Protein AF-A0AAD5QH29-F1 (afdb_monomer)

Nearest PDB structures (foldseek):
  8qbn-assembly1_Y  TM=9.819E-01  e=1.148E-14  Homo sapiens
  8rdt-assembly3_C  TM=8.119E-01  e=5.706E-05  Magnetospirillum gryphiswaldense
  8oua-assembly1_C  TM=7.903E-01  e=3.901E-05  Magnetospirillum gryphiswaldense
  8c6j-assembly1_j  TM=5.815E-01  e=3.427E-04  Homo sapiens
  9fmd-assembly1_56  TM=5.843E-01  e=2.058E-03  Homo sapiens

Solvent-accessible surface area (backbone atoms only — not comparable to full-atom values): 10962 Å² total; per-residue (Å²): 134,84,83,87,85,78,67,78,90,70,53,62,39,34,31,22,34,59,88,74,62,48,56,30,38,41,62,86,36,52,74,45,73,87,38,74,50,94,85,41,57,13,32,33,23,60,60,72,42,52,64,42,76,51,73,78,39,82,46,84,48,98,89,45,55,32,32,30,22,47,27,21,34,65,84,75,65,47,75,35,38,33,30,32,68,42,46,78,46,80,93,48,43,86,46,42,66,21,34,38,39,26,55,84,39,38,43,79,45,78,36,76,72,62,94,80,69,75,74,88,66,93,65,72,77,77,76,76,79,83,75,79,78,80,85,72,87,87,80,94,72,88,79,81,82,77,90,83,78,88,85,84,82,85,85,82,85,87,81,86,87,83,87,89,84,89,85,90,133

Secondary structure (DSSP, 8-state):
-PPPP------SEEEEETTT--EEEEGGGEEEEEEEETTEEEEEES---SEEEEEEEEEEETTEEEEEEEEEETTT--EEEEEEEEESSGGGGGGTT-EEEETTSEEEEEPPPPTT-------PPPPPP------S---------------------------------

pLDDT: mean 78.3, std 21.78, range [34.09, 97.5]

Foldseek 3Di:
DDDDDADDPFDFKFKAFPPPRGTWDGPVQWPDQQDADPVGTKTKGNGTDQKDWADWDWDQDPVGIFIKTFIAHNPPRHTFFIATCDDPDPVCCVRHRITIGHPVGIDMDTTDDDPVPPDPDPDDDPPPPPDPPPPDDDDDDDDDDDDDDDDDDDDDDDDDDDDDDDDDD

Structure (mmCIF, N/CA/C/O backbone):
data_AF-A0AAD5QH29-F1
#
_entry.id   AF-A0AAD5QH29-F1
#
loop_
_atom_site.group_PDB
_atom_site.id
_atom_site.type_symbol
_atom_site.label_atom_id
_atom_site.label_alt_id
_atom_site.label_comp_id
_atom_site.label_asym_id
_atom_site.label_entity_id
_atom_site.label_seq_id
_atom_site.pdbx_PDB_ins_code
_atom_site.Cartn_x
_atom_site.Cartn_y
_atom_site.Cartn_z
_atom_site.occupancy
_atom_site.B_iso_or_equiv
_atom_site.auth_seq_id
_atom_site.auth_comp_id
_atom_site.auth_asym_id
_atom_site.auth_atom_id
_atom_site.pdbx_PDB_model_num
ATOM 1 N N . MET A 1 1 ? -20.586 17.118 3.668 1.00 54.75 1 MET A N 1
ATOM 2 C CA . MET A 1 1 ? -19.410 16.304 4.048 1.00 54.75 1 MET A CA 1
ATOM 3 C C . MET A 1 1 ? -19.679 14.876 3.590 1.00 54.75 1 MET A C 1
ATOM 5 O O . MET A 1 1 ? -20.647 14.289 4.056 1.00 54.75 1 MET A O 1
ATOM 9 N N . GLY A 1 2 ? -18.944 14.380 2.590 1.00 77.31 2 GLY A N 1
ATOM 10 C CA . GLY A 1 2 ? -19.153 13.041 2.021 1.00 77.31 2 GLY A CA 1
ATOM 11 C C . GLY A 1 2 ? -18.729 11.933 2.988 1.00 77.31 2 GLY A C 1
ATOM 12 O O . GLY A 1 2 ? -17.852 12.145 3.821 1.00 77.31 2 GLY A O 1
ATOM 13 N N . ARG A 1 3 ? -19.362 10.760 2.902 1.00 79.38 3 ARG A N 1
ATOM 14 C CA . ARG A 1 3 ? -18.960 9.581 3.685 1.00 79.38 3 ARG A CA 1
ATOM 15 C C . ARG A 1 3 ? -17.712 8.963 3.048 1.00 79.38 3 ARG A C 1
ATOM 17 O O . ARG A 1 3 ? -17.704 8.739 1.840 1.00 79.38 3 ARG A O 1
ATOM 24 N N . VAL A 1 4 ? -16.679 8.688 3.845 1.00 81.25 4 VAL A N 1
ATOM 25 C CA . VAL A 1 4 ? -15.504 7.929 3.390 1.00 81.25 4 VAL A CA 1
ATOM 26 C C . VAL A 1 4 ? -15.907 6.460 3.290 1.00 81.25 4 VAL A C 1
ATOM 28 O O . VAL A 1 4 ? -16.364 5.877 4.271 1.00 81.25 4 VAL A O 1
ATOM 31 N N . PHE A 1 5 ? -15.784 5.879 2.098 1.00 84.75 5 PHE A N 1
ATOM 32 C CA . PHE A 1 5 ? -16.028 4.456 1.878 1.00 84.75 5 PHE A CA 1
ATOM 33 C C . PHE A 1 5 ? -14.754 3.670 2.200 1.00 84.75 5 PHE A C 1
ATOM 35 O O . PHE A 1 5 ? -13.691 3.992 1.662 1.00 84.75 5 PHE A O 1
ATOM 42 N N . ILE A 1 6 ? -14.873 2.686 3.095 1.00 88.75 6 ILE A N 1
ATOM 43 C CA . ILE A 1 6 ? -13.784 1.801 3.518 1.00 88.75 6 ILE A CA 1
ATOM 44 C C . ILE A 1 6 ? -14.041 0.422 2.922 1.00 88.75 6 ILE A C 1
ATOM 46 O O . ILE A 1 6 ? -15.078 -0.187 3.186 1.00 88.75 6 ILE A O 1
ATOM 50 N N . GLU A 1 7 ? -13.099 -0.060 2.121 1.00 86.81 7 GLU A N 1
ATOM 51 C CA . GLU A 1 7 ? -13.124 -1.408 1.557 1.00 86.81 7 GLU A CA 1
ATOM 52 C C . GLU A 1 7 ? -12.524 -2.393 2.560 1.00 86.81 7 GLU A C 1
ATOM 54 O O . GLU A 1 7 ? -11.488 -2.113 3.157 1.00 86.81 7 GLU A O 1
ATOM 59 N N . ASN A 1 8 ? -13.167 -3.543 2.756 1.00 87.25 8 ASN A N 1
ATOM 60 C CA . ASN A 1 8 ? -12.639 -4.640 3.561 1.00 87.25 8 ASN A CA 1
ATOM 61 C C . ASN A 1 8 ? -12.839 -5.946 2.791 1.00 87.25 8 ASN A C 1
ATOM 63 O O . ASN A 1 8 ? -13.973 -6.312 2.481 1.00 87.25 8 ASN A O 1
ATOM 67 N N . HIS A 1 9 ? -11.739 -6.629 2.486 1.00 84.00 9 HIS A N 1
ATOM 68 C CA . HIS A 1 9 ? -11.751 -7.881 1.730 1.00 84.00 9 HIS A CA 1
ATOM 69 C C . HIS A 1 9 ? -11.866 -9.129 2.618 1.00 84.00 9 HIS A C 1
ATOM 71 O O . HIS A 1 9 ? -11.859 -10.239 2.094 1.00 84.00 9 HIS A O 1
ATOM 77 N N . GLY A 1 10 ? -12.011 -8.963 3.938 1.00 82.00 10 GLY A N 1
ATOM 78 C CA . GLY A 1 10 ? -12.086 -10.076 4.887 1.00 82.00 10 GLY A CA 1
ATOM 79 C C . GLY A 1 10 ? -10.759 -10.828 5.007 1.00 82.00 10 GLY A C 1
ATOM 80 O O . GLY A 1 10 ? -9.739 -10.349 4.525 1.00 82.00 10 GLY A O 1
ATOM 81 N N . GLY A 1 11 ? -10.770 -11.993 5.653 1.00 83.81 11 GLY A N 1
ATOM 82 C CA . GLY A 1 11 ? -9.598 -12.859 5.835 1.00 83.81 11 GLY A CA 1
ATOM 83 C C . GLY A 1 11 ? -9.260 -13.114 7.304 1.00 83.81 11 GLY A C 1
ATOM 84 O O . GLY A 1 11 ? -9.699 -12.388 8.193 1.00 83.81 11 GLY A O 1
ATOM 85 N N . LEU A 1 12 ? -8.467 -14.155 7.568 1.00 83.62 12 LEU A N 1
ATOM 86 C CA . LEU A 1 12 ? -8.134 -14.583 8.935 1.00 83.62 12 LEU A CA 1
ATOM 87 C C . LEU A 1 12 ? -7.122 -13.685 9.657 1.00 83.62 12 LEU A C 1
ATOM 89 O O . LEU A 1 12 ? -7.091 -13.668 10.884 1.00 83.62 12 LEU A O 1
ATOM 93 N N . ARG A 1 13 ? -6.267 -12.967 8.921 1.00 90.69 13 ARG A N 1
ATOM 94 C CA . ARG A 1 13 ? -5.258 -12.064 9.498 1.00 90.69 13 ARG A CA 1
ATOM 95 C C . ARG A 1 13 ? -5.211 -10.756 8.739 1.00 90.69 13 ARG A C 1
ATOM 97 O O . ARG A 1 13 ? -4.787 -10.717 7.579 1.00 90.69 13 ARG A O 1
ATOM 104 N N . LEU A 1 14 ? -5.623 -9.704 9.428 1.00 93.56 14 LEU A N 1
ATOM 105 C CA . LEU A 1 14 ? -5.777 -8.366 8.895 1.00 93.56 14 LEU A CA 1
ATOM 106 C C . LEU A 1 14 ? -4.601 -7.503 9.343 1.00 93.56 14 LEU A C 1
ATOM 108 O O . LEU A 1 14 ? -4.111 -7.608 10.464 1.00 93.56 14 LEU A O 1
ATOM 112 N N . VAL A 1 15 ? -4.166 -6.623 8.456 1.00 95.12 15 VAL A N 1
ATOM 113 C CA . VAL A 1 15 ? -3.195 -5.574 8.740 1.00 95.12 15 VAL A CA 1
ATOM 114 C C . VAL A 1 15 ? -3.956 -4.261 8.777 1.00 95.12 15 VAL A C 1
ATOM 116 O O . VAL A 1 15 ? -4.588 -3.862 7.791 1.00 95.12 15 VAL A O 1
ATOM 119 N N . VAL A 1 16 ? -3.896 -3.585 9.917 1.00 95.75 16 VAL A N 1
ATOM 120 C CA . VAL A 1 16 ? -4.629 -2.347 10.179 1.00 95.75 16 VAL A CA 1
ATOM 121 C C . VAL A 1 16 ? -3.675 -1.189 10.439 1.00 95.75 16 VAL A C 1
ATOM 123 O O . VAL A 1 16 ? -2.530 -1.365 10.851 1.00 95.75 16 VAL A O 1
ATOM 126 N N . CYS A 1 17 ? -4.146 0.031 10.194 1.00 96.44 17 CYS A N 1
ATOM 127 C CA . CYS A 1 17 ? -3.413 1.237 10.555 1.00 96.44 17 CYS A CA 1
ATOM 128 C C . CYS A 1 17 ? -3.332 1.374 12.080 1.00 96.44 17 CYS A C 1
ATOM 130 O O . CYS A 1 17 ? -4.361 1.370 12.754 1.00 96.44 17 CYS A O 1
ATOM 132 N N . ARG A 1 18 ? -2.136 1.614 12.618 1.00 96.00 18 ARG A N 1
ATOM 133 C CA . ARG A 1 18 ? -1.913 1.753 14.065 1.00 96.00 18 ARG A CA 1
ATOM 134 C C . ARG A 1 18 ? -2.697 2.898 14.722 1.00 96.00 18 ARG A C 1
ATOM 136 O O . ARG A 1 18 ? -3.076 2.813 15.884 1.00 96.00 18 ARG A O 1
ATOM 143 N N . PHE A 1 19 ? -2.951 3.983 13.989 1.00 95.12 19 PHE A N 1
ATOM 144 C CA . PHE A 1 19 ? -3.541 5.203 14.556 1.00 95.12 19 PHE A CA 1
ATOM 145 C C . PHE A 1 19 ? -5.071 5.198 14.576 1.00 95.12 19 PHE A C 1
ATOM 147 O O . PHE A 1 19 ? -5.679 5.661 15.536 1.00 95.12 19 PHE A O 1
ATOM 154 N N . CYS A 1 20 ? -5.705 4.690 13.517 1.00 94.75 20 CYS A N 1
ATOM 155 C CA . CYS A 1 20 ? -7.166 4.709 13.365 1.00 94.75 20 CYS A CA 1
ATOM 156 C C . CYS A 1 20 ? -7.795 3.317 13.237 1.00 94.75 20 CYS A C 1
ATOM 158 O O . CYS A 1 20 ? -9.006 3.223 13.061 1.00 94.75 20 CYS A O 1
ATOM 160 N N . ARG A 1 21 ? -6.989 2.248 13.281 1.00 93.94 21 ARG A N 1
ATOM 161 C CA . ARG A 1 21 ? -7.403 0.849 13.069 1.00 93.94 21 ARG A CA 1
ATOM 162 C C . ARG A 1 21 ? -8.154 0.598 11.760 1.00 93.94 21 ARG A C 1
ATOM 164 O O . ARG A 1 21 ? -8.880 -0.381 11.631 1.00 93.94 21 ARG A O 1
ATOM 171 N N . THR A 1 22 ? -7.973 1.469 10.767 1.00 94.56 22 THR A N 1
ATOM 172 C CA . THR A 1 22 ? -8.557 1.258 9.438 1.00 94.56 22 THR A CA 1
ATOM 173 C C . THR A 1 22 ? -7.868 0.079 8.767 1.00 94.56 22 THR A C 1
ATOM 175 O O . THR A 1 22 ? -6.640 -0.011 8.789 1.00 94.56 22 THR A O 1
ATOM 178 N N . TYR A 1 23 ? -8.658 -0.805 8.164 1.00 94.69 23 TYR A N 1
ATOM 179 C CA . TYR A 1 23 ? -8.166 -1.930 7.378 1.00 94.69 23 TYR A CA 1
ATOM 180 C C . TYR A 1 23 ? -7.266 -1.452 6.232 1.00 94.69 23 TYR A C 1
ATOM 182 O O . TYR A 1 23 ? -7.660 -0.561 5.481 1.00 94.69 23 TYR A O 1
ATOM 190 N N . LEU A 1 24 ? -6.077 -2.038 6.092 1.00 95.25 24 LEU A N 1
ATOM 191 C CA . LEU A 1 24 ? -5.144 -1.715 5.011 1.00 95.25 24 LEU A CA 1
ATOM 192 C C . LEU A 1 24 ? -4.938 -2.894 4.069 1.00 95.25 24 LEU A C 1
ATOM 194 O O . LEU A 1 24 ? -4.964 -2.713 2.859 1.00 95.25 24 LEU A O 1
ATOM 198 N N . THR A 1 25 ? -4.684 -4.091 4.589 1.00 95.44 25 THR A N 1
ATOM 199 C CA . THR A 1 25 ? -4.447 -5.276 3.755 1.00 95.44 25 THR A CA 1
ATOM 200 C C . THR A 1 25 ? -4.582 -6.562 4.565 1.00 95.44 25 THR A C 1
ATOM 202 O O . THR A 1 25 ? -4.814 -6.523 5.771 1.00 95.44 25 THR A O 1
ATOM 205 N N . ASN A 1 26 ? -4.421 -7.704 3.906 1.00 93.69 26 ASN A N 1
ATOM 206 C CA . ASN A 1 26 ? -4.390 -9.023 4.519 1.00 93.69 26 ASN A CA 1
ATOM 207 C C . ASN A 1 26 ? -2.975 -9.576 4.568 1.00 93.69 26 ASN A C 1
ATOM 209 O O . ASN A 1 26 ? -2.121 -9.266 3.736 1.00 93.69 26 ASN A O 1
ATOM 213 N N . ARG A 1 27 ? -2.751 -10.515 5.486 1.00 91.88 27 ARG A N 1
ATOM 214 C CA . ARG A 1 27 ? -1.506 -11.284 5.513 1.00 91.88 27 ARG A CA 1
ATOM 215 C C . ARG A 1 27 ? -1.348 -12.213 4.303 1.00 91.88 27 ARG A C 1
ATOM 217 O O . ARG A 1 27 ? -0.221 -12.564 3.978 1.00 91.88 27 ARG A O 1
ATOM 224 N N . SER A 1 28 ? -2.435 -12.576 3.620 1.00 91.25 28 SER A N 1
ATOM 225 C CA . SER A 1 28 ? -2.407 -13.347 2.364 1.00 91.25 28 SER A CA 1
ATOM 226 C C . SER A 1 28 ? -1.759 -12.589 1.201 1.00 91.25 28 SER A C 1
ATOM 228 O O . SER A 1 28 ? -1.164 -13.204 0.322 1.00 91.25 28 SER A O 1
ATOM 230 N N . GLU A 1 29 ? -1.810 -11.255 1.221 1.00 93.88 29 GLU A N 1
ATOM 231 C CA . GLU A 1 29 ? -1.172 -10.387 0.225 1.00 93.88 29 GLU A CA 1
ATOM 232 C C . GLU A 1 29 ? 0.325 -10.164 0.517 1.00 93.88 29 GLU A C 1
ATOM 234 O O . GLU A 1 29 ? 1.008 -9.469 -0.240 1.00 93.88 29 GLU A O 1
ATOM 239 N N . LEU A 1 30 ? 0.859 -10.710 1.616 1.00 95.12 30 LEU A N 1
ATOM 240 C CA . LEU A 1 30 ? 2.257 -10.539 2.006 1.00 95.12 30 LEU A CA 1
ATOM 241 C C . LEU A 1 30 ? 3.187 -11.263 1.025 1.00 95.12 30 LEU A C 1
ATOM 243 O O . LEU A 1 30 ? 3.170 -12.485 0.914 1.00 95.12 30 LEU A O 1
ATOM 247 N N . ILE A 1 31 ? 4.080 -10.507 0.390 1.00 94.88 31 ILE A N 1
ATOM 248 C CA . ILE A 1 31 ? 5.152 -11.050 -0.453 1.00 94.88 31 ILE A CA 1
ATOM 249 C C . ILE A 1 31 ? 6.352 -11.421 0.414 1.00 94.88 31 ILE A C 1
ATOM 251 O O . ILE A 1 31 ? 6.904 -12.514 0.318 1.00 94.88 31 ILE A O 1
ATOM 255 N N . SER A 1 32 ? 6.808 -10.482 1.245 1.00 94.75 32 SER A N 1
ATOM 256 C CA . SER A 1 32 ? 7.985 -10.685 2.089 1.00 94.75 32 SER A CA 1
ATOM 257 C C . SER A 1 32 ? 8.032 -9.685 3.235 1.00 94.75 32 SER A C 1
ATOM 259 O O . SER A 1 32 ? 7.767 -8.495 3.074 1.00 94.75 32 SER A O 1
ATOM 261 N N . SER A 1 33 ? 8.434 -10.173 4.406 1.00 94.56 33 SER A N 1
ATOM 262 C CA . SER A 1 33 ? 8.554 -9.399 5.643 1.00 94.56 33 SER A CA 1
ATOM 263 C C . SER A 1 33 ? 9.981 -8.927 5.945 1.00 94.56 33 SER A C 1
ATOM 265 O O . SER A 1 33 ? 10.249 -8.484 7.065 1.00 94.56 33 SER A O 1
ATOM 267 N N . ARG A 1 34 ? 10.912 -9.109 4.998 1.00 92.44 34 ARG A N 1
ATOM 268 C CA . ARG A 1 34 ? 12.351 -8.812 5.141 1.00 92.44 34 ARG A CA 1
ATOM 269 C C . ARG A 1 34 ? 12.750 -7.495 4.473 1.00 92.44 34 ARG A C 1
ATOM 271 O O . ARG A 1 34 ? 13.870 -7.358 3.994 1.00 92.44 34 ARG A O 1
ATOM 278 N N . PHE A 1 35 ? 11.822 -6.548 4.404 1.00 93.56 35 PHE A N 1
ATOM 279 C CA . PHE A 1 35 ? 12.092 -5.219 3.876 1.00 93.56 35 PHE A CA 1
ATOM 280 C C . PHE A 1 35 ? 12.441 -4.250 5.005 1.00 93.56 35 PHE A C 1
ATOM 282 O O . PHE A 1 35 ? 12.105 -4.481 6.168 1.00 93.56 35 PHE A O 1
ATOM 289 N N . GLN A 1 36 ? 13.121 -3.165 4.644 1.00 93.12 36 GLN A N 1
ATOM 290 C CA . GLN A 1 36 ? 13.483 -2.084 5.551 1.00 93.12 36 GLN A CA 1
ATOM 291 C C . GLN A 1 36 ? 12.877 -0.781 5.026 1.00 93.12 36 GLN A C 1
ATOM 293 O O . GLN A 1 36 ? 13.000 -0.463 3.843 1.00 93.12 36 GLN A O 1
ATOM 298 N N . GLY A 1 37 ? 12.187 -0.064 5.905 1.00 89.19 37 GLY A N 1
ATOM 299 C CA . GLY A 1 37 ? 11.650 1.271 5.680 1.00 89.19 37 GLY A CA 1
ATOM 300 C C . GLY A 1 37 ? 12.425 2.325 6.467 1.00 89.19 37 GLY A C 1
ATOM 301 O O . GLY A 1 37 ? 13.512 2.071 6.985 1.00 89.19 37 GLY A O 1
ATOM 302 N N . SER A 1 38 ? 11.839 3.515 6.573 1.00 88.38 38 SER A N 1
ATOM 303 C CA . SER A 1 38 ? 12.437 4.625 7.323 1.00 88.38 38 SER A CA 1
ATOM 304 C C . SER A 1 38 ? 12.423 4.395 8.837 1.00 88.38 38 SER A C 1
ATOM 306 O O . SER A 1 38 ? 13.406 4.700 9.506 1.00 88.38 38 SER A O 1
ATOM 308 N N . SER A 1 39 ? 11.367 3.772 9.366 1.00 89.88 39 SER A N 1
ATOM 309 C CA . SER A 1 39 ? 11.208 3.490 10.802 1.00 89.88 39 SER A CA 1
ATOM 310 C C . SER A 1 39 ? 11.685 2.089 11.210 1.00 89.88 39 SER A C 1
ATOM 312 O O . SER A 1 39 ? 11.295 1.580 12.259 1.00 89.88 39 SER A O 1
ATOM 314 N N . GLY A 1 40 ? 12.504 1.426 10.384 1.00 92.62 40 GLY A N 1
ATOM 315 C CA . GLY A 1 40 ? 13.019 0.081 10.653 1.00 92.62 40 GLY A CA 1
ATOM 316 C C . GLY A 1 40 ? 12.375 -0.999 9.783 1.00 92.62 40 GLY A C 1
ATOM 317 O O . GLY A 1 40 ? 12.281 -0.841 8.569 1.00 92.62 40 GLY A O 1
ATOM 318 N N . SER A 1 41 ? 11.963 -2.121 10.384 1.00 95.00 41 SER A N 1
ATOM 319 C CA . SER A 1 41 ? 11.451 -3.276 9.630 1.00 95.00 41 SER A CA 1
ATOM 320 C C . SER A 1 41 ? 10.120 -2.967 8.937 1.00 95.00 41 SER A C 1
ATOM 322 O O . SER A 1 41 ? 9.213 -2.369 9.518 1.00 95.00 41 SER A O 1
ATOM 324 N N . ALA A 1 42 ? 9.984 -3.429 7.698 1.00 96.44 42 ALA A N 1
ATOM 325 C CA . ALA A 1 42 ? 8.814 -3.226 6.862 1.00 96.44 42 ALA A CA 1
ATOM 326 C C . ALA A 1 42 ? 8.400 -4.515 6.137 1.00 96.44 42 ALA A C 1
ATOM 328 O O . ALA A 1 42 ? 9.151 -5.494 6.053 1.00 96.44 42 ALA A O 1
ATOM 329 N N . MET A 1 43 ? 7.174 -4.519 5.628 1.00 96.25 43 MET A N 1
ATOM 330 C CA . MET A 1 43 ? 6.574 -5.638 4.910 1.00 96.25 43 MET A CA 1
ATOM 331 C C . MET A 1 43 ? 6.149 -5.195 3.514 1.00 96.25 43 MET A C 1
ATOM 333 O O . MET A 1 43 ? 5.587 -4.114 3.355 1.00 96.25 43 MET A O 1
ATOM 337 N N . LEU A 1 44 ? 6.433 -6.029 2.515 1.00 96.50 44 LEU A N 1
ATOM 338 C CA . LEU A 1 44 ? 6.034 -5.821 1.129 1.00 96.50 44 LEU A CA 1
ATOM 339 C C . LEU A 1 44 ? 4.762 -6.613 0.836 1.00 96.50 44 LEU A C 1
ATOM 341 O O . LEU A 1 44 ? 4.744 -7.831 1.017 1.00 96.50 44 LEU A O 1
ATOM 345 N N . PHE A 1 45 ? 3.747 -5.933 0.318 1.00 96.88 45 PHE A N 1
ATOM 346 C CA . PHE A 1 45 ? 2.455 -6.505 -0.037 1.00 96.88 45 PHE A CA 1
ATOM 347 C C . PHE A 1 45 ? 2.173 -6.388 -1.534 1.00 96.88 45 PHE A C 1
ATOM 349 O O . PHE A 1 45 ? 2.601 -5.443 -2.206 1.00 96.88 45 PHE A O 1
ATOM 356 N N . HIS A 1 46 ? 1.416 -7.355 -2.046 1.00 95.44 46 HIS A N 1
ATOM 357 C CA . HIS A 1 46 ? 0.882 -7.360 -3.399 1.00 95.44 46 HIS A CA 1
ATOM 358 C C . HIS A 1 46 ? -0.088 -6.205 -3.627 1.00 95.44 46 HIS A C 1
ATOM 360 O O . HIS A 1 46 ? 0.039 -5.522 -4.648 1.00 95.44 46 HIS A O 1
ATOM 366 N N . ARG A 1 47 ? -1.024 -5.998 -2.692 1.00 93.00 47 ARG A N 1
ATOM 367 C CA . ARG A 1 47 ? -2.043 -4.943 -2.708 1.00 93.00 47 ARG A CA 1
ATOM 368 C C . ARG A 1 47 ? -2.309 -4.410 -1.301 1.00 93.00 47 ARG A C 1
ATOM 370 O O . ARG A 1 47 ? -2.114 -5.110 -0.308 1.00 93.00 47 ARG A O 1
ATOM 377 N N . ALA A 1 48 ? -2.752 -3.159 -1.234 1.00 95.00 48 ALA A N 1
ATOM 378 C CA . ALA A 1 48 ? -3.258 -2.528 -0.023 1.00 95.00 48 ALA A CA 1
ATOM 379 C C . ALA A 1 48 ? -4.352 -1.515 -0.395 1.00 95.00 48 ALA A C 1
ATOM 381 O O . ALA A 1 48 ? -4.305 -0.913 -1.468 1.00 95.00 48 ALA A O 1
ATOM 382 N N . TRP A 1 49 ? -5.324 -1.348 0.494 1.00 95.12 49 TRP A N 1
ATOM 383 C CA . TRP A 1 49 ? -6.560 -0.593 0.312 1.00 95.12 49 TRP A CA 1
ATOM 384 C C . TRP A 1 49 ? -6.682 0.527 1.342 1.00 95.12 49 TRP A C 1
ATOM 386 O O . TRP A 1 49 ? -5.975 0.546 2.347 1.00 95.12 49 TRP A O 1
ATOM 396 N N . ASN A 1 50 ? -7.619 1.450 1.108 1.00 95.38 50 ASN A N 1
ATOM 397 C CA . ASN A 1 50 ? -7.897 2.585 2.001 1.00 95.38 50 ASN A CA 1
ATOM 398 C C . ASN A 1 50 ? -6.683 3.509 2.207 1.00 95.38 50 ASN A C 1
ATOM 400 O O . ASN A 1 50 ? -6.444 4.041 3.296 1.00 95.38 50 ASN A O 1
ATOM 404 N N . LEU A 1 51 ? -5.927 3.703 1.128 1.00 95.62 51 LEU A N 1
ATOM 405 C CA . LEU A 1 51 ? -4.703 4.485 1.086 1.00 95.62 51 LEU A CA 1
ATOM 406 C C . LEU A 1 51 ? -4.821 5.642 0.095 1.00 95.62 51 LEU A C 1
ATOM 408 O O . LEU A 1 51 ? -5.399 5.485 -0.978 1.00 95.62 51 LEU A O 1
ATOM 412 N N . ASP A 1 52 ? -4.205 6.765 0.448 1.00 95.94 52 ASP A N 1
ATOM 413 C CA . ASP A 1 52 ? -3.965 7.897 -0.439 1.00 95.94 52 ASP A CA 1
ATOM 414 C C . ASP A 1 52 ? -2.490 7.917 -0.855 1.00 95.94 52 ASP A C 1
ATOM 416 O O . ASP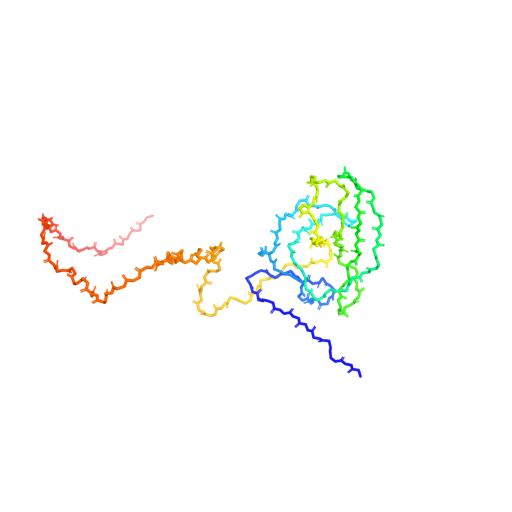 A 1 52 ? -1.585 7.737 -0.030 1.00 95.94 52 ASP A O 1
ATOM 420 N N . TYR A 1 53 ? -2.248 8.162 -2.141 1.00 96.25 53 TYR A N 1
ATOM 421 C CA . TYR A 1 53 ? -0.912 8.188 -2.730 1.00 96.25 53 TYR A CA 1
ATOM 422 C C . TYR A 1 53 ? -0.443 9.622 -2.947 1.00 96.25 53 TYR A C 1
ATOM 424 O O . TYR A 1 53 ? -1.176 10.453 -3.484 1.00 96.25 53 TYR A O 1
ATOM 432 N N . SER A 1 54 ? 0.794 9.912 -2.551 1.00 96.19 54 SER A N 1
ATOM 433 C CA . SER A 1 54 ? 1.419 11.204 -2.814 1.00 96.19 54 SER A CA 1
ATOM 434 C C . SER A 1 54 ? 1.935 11.321 -4.251 1.00 96.19 54 SER A C 1
ATOM 436 O O . SER A 1 54 ? 1.866 10.395 -5.068 1.00 96.19 54 SER A O 1
ATOM 438 N N . GLU A 1 55 ? 2.526 12.475 -4.547 1.00 96.44 55 GLU A N 1
ATOM 439 C CA . GLU A 1 55 ? 3.335 12.667 -5.747 1.00 96.44 55 GLU A CA 1
ATOM 440 C C . GLU A 1 55 ? 4.493 11.664 -5.813 1.00 96.44 55 GLU A C 1
ATOM 442 O O . GLU A 1 55 ? 4.999 11.198 -4.784 1.00 96.44 55 GLU A O 1
ATOM 447 N N . ALA A 1 56 ? 4.875 11.330 -7.046 1.00 96.38 56 ALA A N 1
ATOM 448 C CA . ALA A 1 56 ? 5.990 10.447 -7.344 1.00 96.38 56 ALA A CA 1
ATOM 449 C C . ALA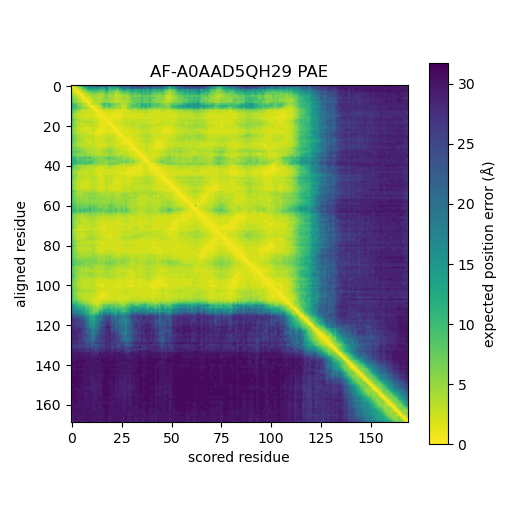 A 1 56 ? 7.315 11.132 -7.011 1.00 96.38 56 ALA A C 1
ATOM 451 O O . ALA A 1 56 ? 7.549 12.280 -7.382 1.00 96.38 56 ALA A O 1
ATOM 452 N N . GLN A 1 57 ? 8.192 10.406 -6.332 1.00 96.31 57 GLN A N 1
ATOM 453 C CA . GLN A 1 57 ? 9.508 10.871 -5.924 1.00 96.31 57 GLN A CA 1
ATOM 454 C C . GLN A 1 57 ? 10.569 9.869 -6.360 1.00 96.31 57 GLN A C 1
ATOM 456 O O . GLN A 1 57 ? 10.399 8.656 -6.235 1.00 96.31 57 GLN A O 1
ATOM 461 N N . HIS A 1 58 ? 11.702 10.382 -6.828 1.00 95.81 58 HIS A N 1
ATOM 462 C CA . HIS A 1 58 ? 12.876 9.559 -7.079 1.00 95.81 58 HIS A CA 1
ATOM 463 C C . HIS A 1 58 ? 13.575 9.246 -5.754 1.00 95.81 58 HIS A C 1
ATOM 465 O O . HIS A 1 58 ? 13.849 10.149 -4.963 1.00 95.81 58 HIS A O 1
ATOM 471 N N . ARG A 1 59 ? 13.878 7.968 -5.514 1.00 94.81 59 ARG A N 1
ATOM 472 C CA . ARG A 1 59 ? 14.703 7.526 -4.387 1.00 94.81 59 ARG A CA 1
ATOM 473 C C . ARG A 1 59 ? 15.781 6.558 -4.852 1.00 94.81 59 ARG A C 1
ATOM 475 O O . ARG A 1 59 ? 15.503 5.568 -5.533 1.00 94.81 59 ARG A O 1
ATOM 482 N N . ASP A 1 60 ? 17.002 6.835 -4.417 1.00 93.62 60 ASP A N 1
ATOM 483 C CA . ASP A 1 60 ? 18.131 5.928 -4.565 1.00 93.62 60 ASP A CA 1
ATOM 484 C C . ASP A 1 60 ? 18.142 4.955 -3.382 1.00 93.62 60 ASP A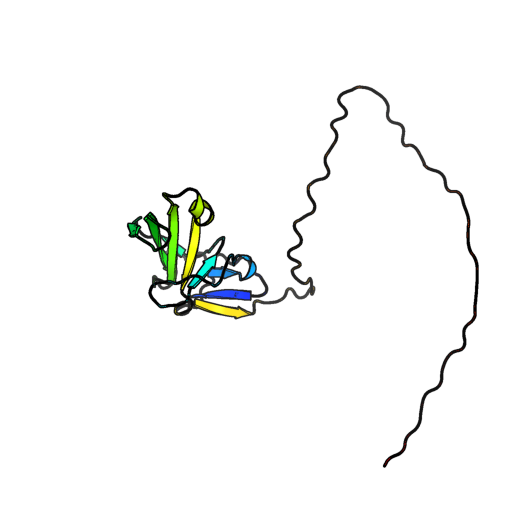 C 1
ATOM 486 O O . ASP A 1 60 ? 18.138 5.355 -2.217 1.00 93.62 60 ASP A O 1
ATOM 490 N N . MET A 1 61 ? 18.104 3.660 -3.684 1.00 91.12 61 MET A N 1
ATOM 491 C CA . MET A 1 61 ? 18.098 2.580 -2.698 1.00 91.12 61 MET A CA 1
ATOM 492 C C . MET A 1 61 ? 19.277 1.645 -2.948 1.00 91.12 61 MET A C 1
ATOM 494 O O . MET A 1 61 ? 19.888 1.666 -4.014 1.00 91.12 61 MET A O 1
ATOM 498 N N . MET A 1 62 ? 19.565 0.756 -1.993 1.00 88.88 62 MET A N 1
ATOM 499 C CA . MET A 1 62 ? 20.644 -0.232 -2.144 1.00 88.88 62 MET A CA 1
ATOM 500 C C . MET A 1 62 ? 20.487 -1.103 -3.400 1.00 88.88 62 MET A C 1
ATOM 502 O O . MET A 1 62 ? 21.478 -1.542 -3.968 1.00 88.88 62 MET A O 1
ATOM 506 N N . THR A 1 63 ? 19.249 -1.344 -3.845 1.00 89.44 63 THR A N 1
ATOM 507 C CA . THR A 1 63 ? 18.944 -2.145 -5.039 1.00 89.44 63 THR A CA 1
ATOM 508 C C . THR A 1 63 ? 18.810 -1.310 -6.317 1.00 89.44 63 THR A C 1
ATOM 510 O O . THR A 1 63 ? 18.203 -1.783 -7.268 1.00 89.44 63 THR A O 1
ATOM 513 N N . GLY A 1 64 ? 19.265 -0.053 -6.324 1.00 93.19 64 GLY A N 1
ATOM 514 C CA . GLY A 1 64 ? 19.219 0.836 -7.489 1.00 93.19 64 GLY A CA 1
ATOM 515 C C . GLY A 1 64 ? 18.213 1.989 -7.382 1.00 93.19 64 GLY A C 1
ATOM 516 O O . GLY A 1 64 ? 17.670 2.287 -6.312 1.00 93.19 64 GLY A O 1
ATOM 517 N N . LYS A 1 65 ? 17.971 2.656 -8.517 1.00 94.75 65 LYS A N 1
ATOM 518 C CA . LYS A 1 65 ? 17.110 3.846 -8.621 1.00 94.75 65 LYS A CA 1
ATOM 519 C C . LYS A 1 65 ? 15.643 3.461 -8.798 1.00 94.75 65 LYS A C 1
ATOM 521 O O . LYS A 1 65 ? 15.311 2.694 -9.704 1.00 94.75 65 LYS A O 1
ATOM 526 N N . HIS A 1 66 ? 14.770 4.029 -7.970 1.00 96.62 66 HIS A N 1
ATOM 527 C CA . HIS A 1 66 ? 13.334 3.750 -7.991 1.00 96.62 66 HIS A CA 1
ATOM 528 C C . HIS A 1 66 ? 12.521 5.045 -8.005 1.00 96.62 66 HIS A C 1
ATOM 530 O O . HIS A 1 66 ? 12.939 6.064 -7.451 1.00 96.62 66 HIS A O 1
ATOM 536 N N . ILE A 1 67 ? 11.339 4.986 -8.612 1.00 96.69 67 ILE A N 1
ATOM 537 C CA . ILE A 1 67 ? 10.294 6.000 -8.465 1.00 96.69 67 ILE A CA 1
ATOM 538 C C . ILE A 1 67 ? 9.268 5.441 -7.487 1.00 96.69 67 ILE A C 1
ATOM 540 O O . ILE A 1 67 ? 8.747 4.341 -7.686 1.00 96.69 67 ILE A O 1
ATOM 544 N N . VAL A 1 68 ? 9.013 6.175 -6.410 1.00 96.94 68 VAL A N 1
ATOM 545 C CA . VAL A 1 68 ? 8.143 5.748 -5.313 1.00 96.94 68 VAL A CA 1
ATOM 546 C C . VAL A 1 68 ? 7.124 6.825 -4.976 1.00 96.94 68 VAL A C 1
ATOM 548 O O . VAL A 1 68 ? 7.393 8.012 -5.140 1.00 96.94 68 VAL A O 1
ATOM 551 N N . ARG A 1 69 ? 5.967 6.425 -4.452 1.00 97.50 69 ARG A N 1
ATOM 552 C CA . ARG A 1 69 ? 4.984 7.352 -3.871 1.00 97.50 69 ARG A CA 1
ATOM 553 C C . ARG A 1 69 ? 4.827 7.043 -2.400 1.00 97.50 69 ARG A C 1
ATOM 555 O O . ARG A 1 69 ? 4.664 5.877 -2.041 1.00 97.50 69 ARG A O 1
ATOM 562 N N . ASP A 1 70 ? 4.871 8.060 -1.550 1.00 96.56 70 ASP A N 1
ATOM 563 C CA . ASP A 1 70 ? 4.521 7.870 -0.149 1.00 96.56 70 ASP A CA 1
ATOM 564 C C . ASP A 1 70 ? 3.022 7.575 -0.035 1.00 96.56 70 ASP A C 1
ATOM 566 O O . ASP A 1 70 ? 2.188 8.058 -0.804 1.00 96.56 70 ASP A O 1
ATOM 570 N N . VAL A 1 71 ? 2.700 6.731 0.934 1.00 96.94 71 VAL A N 1
ATOM 571 C CA . VAL A 1 71 ? 1.377 6.155 1.129 1.00 96.94 71 VAL A CA 1
ATOM 572 C C . VAL A 1 71 ? 0.869 6.579 2.499 1.00 96.94 71 VAL A C 1
ATOM 574 O O . VAL A 1 71 ? 1.538 6.373 3.520 1.00 96.94 71 VAL A O 1
ATOM 577 N N . LYS A 1 72 ? -0.324 7.169 2.519 1.00 96.88 72 LYS A N 1
ATOM 578 C CA . LYS A 1 72 ? -0.985 7.676 3.723 1.00 96.88 72 LYS A CA 1
ATOM 579 C C . LYS A 1 72 ? -2.309 6.964 3.938 1.00 96.88 72 LYS A C 1
ATOM 581 O O . LYS A 1 72 ? -2.976 6.589 2.979 1.00 96.88 72 LYS A O 1
ATOM 586 N N . CYS A 1 73 ? -2.708 6.781 5.190 1.00 96.38 73 CYS A N 1
ATOM 587 C CA . CYS A 1 73 ? -4.028 6.235 5.483 1.00 96.38 73 CYS A CA 1
ATOM 588 C C . CYS A 1 73 ? -5.112 7.244 5.084 1.00 96.38 73 CYS A C 1
ATOM 590 O O . CYS A 1 73 ? -5.047 8.403 5.482 1.00 96.38 73 CYS A O 1
ATOM 592 N N . ARG A 1 74 ? -6.147 6.804 4.367 1.00 94.69 74 ARG A N 1
ATOM 593 C CA . ARG A 1 74 ? -7.236 7.683 3.911 1.00 94.69 74 ARG A CA 1
ATOM 594 C C . ARG A 1 74 ? -8.071 8.293 5.046 1.00 94.69 74 ARG A C 1
ATOM 596 O O . ARG A 1 74 ? -8.762 9.283 4.838 1.00 94.69 74 ARG A O 1
ATOM 603 N N . VAL A 1 75 ? -8.037 7.689 6.236 1.00 93.75 75 VAL A N 1
ATOM 604 C CA . VAL A 1 75 ? -8.866 8.098 7.384 1.00 93.75 75 VAL A CA 1
ATOM 605 C C . VAL A 1 75 ? -8.134 9.067 8.307 1.00 93.75 75 VAL A C 1
ATOM 607 O O . VAL A 1 75 ? -8.678 10.116 8.636 1.00 93.75 75 VAL A O 1
ATOM 610 N N . CYS A 1 76 ? -6.914 8.734 8.738 1.00 94.50 76 CYS A N 1
ATOM 611 C CA . CYS A 1 76 ? -6.132 9.600 9.631 1.00 94.50 76 CYS A CA 1
ATOM 612 C C . CYS A 1 76 ? -5.082 10.456 8.912 1.00 94.50 76 CYS A C 1
ATOM 614 O O . CYS A 1 76 ? -4.444 11.278 9.559 1.00 94.50 76 CYS A O 1
ATOM 616 N N . HIS A 1 77 ? -4.877 10.256 7.607 1.00 94.56 77 HIS A N 1
ATOM 617 C CA . HIS A 1 77 ? -3.874 10.937 6.776 1.00 94.56 77 HIS A CA 1
ATOM 618 C C . HIS A 1 77 ? -2.418 10.787 7.240 1.00 94.56 77 HIS A C 1
ATOM 620 O O . HIS A 1 77 ? -1.526 11.448 6.705 1.00 94.56 77 HIS A O 1
ATOM 626 N N . GLU A 1 78 ? -2.162 9.871 8.174 1.00 95.50 78 GLU A N 1
ATOM 627 C CA . GLU A 1 78 ? -0.821 9.563 8.655 1.00 95.50 78 GLU A CA 1
ATOM 628 C C . GLU A 1 78 ? -0.067 8.704 7.637 1.00 95.50 78 GLU A C 1
ATOM 630 O O . GLU A 1 78 ? -0.657 7.842 6.969 1.00 95.50 78 GLU A O 1
ATOM 635 N N . ARG A 1 79 ? 1.244 8.929 7.506 1.00 95.75 79 ARG A N 1
ATOM 636 C CA . ARG A 1 79 ? 2.086 8.126 6.613 1.00 95.75 79 ARG A CA 1
ATOM 637 C C . ARG A 1 79 ? 2.209 6.724 7.195 1.00 95.75 79 ARG A C 1
ATOM 639 O O . ARG A 1 79 ? 2.572 6.565 8.349 1.00 95.75 79 ARG A O 1
ATOM 646 N N . VAL A 1 80 ? 1.936 5.706 6.385 1.00 96.75 80 VAL A N 1
ATOM 647 C CA . VAL A 1 80 ? 2.045 4.291 6.795 1.00 96.75 80 VAL A CA 1
ATOM 648 C C . VAL A 1 80 ? 3.111 3.535 6.005 1.00 96.75 80 VAL A C 1
ATOM 650 O O . VAL A 1 80 ? 3.556 2.462 6.415 1.00 96.75 80 VAL A O 1
ATOM 653 N N . GLY A 1 81 ? 3.556 4.098 4.880 1.00 96.44 81 GLY A N 1
ATOM 654 C CA . GLY A 1 81 ? 4.566 3.477 4.041 1.00 96.44 81 GLY A CA 1
ATOM 655 C C . GLY A 1 81 ? 4.728 4.171 2.697 1.00 96.44 81 GLY A C 1
ATOM 656 O O . GLY A 1 81 ? 4.619 5.396 2.601 1.00 96.44 81 GLY A O 1
ATOM 657 N N . TRP A 1 82 ? 5.015 3.387 1.662 1.00 96.69 82 TRP A N 1
ATOM 658 C CA . TRP A 1 82 ? 5.240 3.866 0.299 1.00 96.69 82 TRP A CA 1
ATOM 659 C C . TRP A 1 82 ? 5.047 2.737 -0.724 1.00 96.69 82 TRP A C 1
ATOM 661 O O . TRP A 1 82 ? 5.159 1.560 -0.392 1.00 96.69 82 TRP A O 1
ATOM 671 N N . MET A 1 83 ? 4.755 3.076 -1.975 1.00 96.62 83 MET A N 1
ATOM 672 C CA . MET A 1 83 ? 4.639 2.126 -3.085 1.00 96.62 83 MET A CA 1
ATOM 673 C C . MET A 1 83 ? 5.766 2.336 -4.092 1.00 96.62 83 MET A C 1
ATOM 675 O O . MET A 1 83 ? 6.212 3.467 -4.294 1.00 96.62 83 MET A O 1
ATOM 679 N N . TYR A 1 84 ? 6.181 1.270 -4.765 1.00 96.38 84 TYR A N 1
ATOM 680 C CA . TYR A 1 84 ? 7.030 1.386 -5.946 1.00 96.38 84 TYR A CA 1
ATOM 681 C C . TYR A 1 84 ? 6.154 1.630 -7.172 1.00 96.38 84 TYR A C 1
ATOM 683 O O . TYR A 1 84 ? 5.265 0.836 -7.477 1.00 96.38 84 TYR A O 1
ATOM 691 N N . GLU A 1 85 ? 6.425 2.704 -7.897 1.00 96.00 85 GLU A N 1
ATOM 692 C CA . GLU A 1 85 ? 5.768 2.989 -9.171 1.00 96.00 85 GLU A CA 1
ATOM 693 C C . GLU A 1 85 ? 6.580 2.436 -10.338 1.00 96.00 85 GLU A C 1
ATOM 695 O O . GLU A 1 85 ? 6.026 1.773 -11.209 1.00 96.00 85 GLU A O 1
ATOM 700 N N . PHE A 1 86 ? 7.897 2.649 -10.315 1.00 95.94 86 PHE A N 1
ATOM 701 C CA . PHE A 1 86 ? 8.792 2.193 -11.371 1.00 95.94 86 PHE A CA 1
ATOM 702 C C . PHE A 1 86 ? 10.162 1.801 -10.818 1.00 95.94 86 PHE A C 1
ATOM 704 O O . PHE A 1 86 ? 10.703 2.480 -9.935 1.00 95.94 86 PHE A O 1
ATOM 711 N N . ALA A 1 87 ? 10.740 0.730 -11.359 1.00 95.69 87 ALA A N 1
ATOM 712 C CA . ALA A 1 87 ? 12.113 0.328 -11.089 1.00 95.69 87 ALA A CA 1
ATOM 713 C C . ALA A 1 87 ? 12.954 0.473 -12.363 1.00 95.69 87 ALA A C 1
ATOM 715 O O . ALA A 1 87 ? 12.594 -0.046 -13.414 1.00 95.69 87 ALA A O 1
ATOM 716 N N . MET A 1 88 ? 14.098 1.156 -12.273 1.00 93.44 88 MET A N 1
ATOM 717 C CA . MET A 1 88 ? 14.972 1.338 -13.442 1.00 93.44 88 MET A CA 1
ATOM 718 C C . MET A 1 88 ? 15.665 0.046 -13.882 1.00 93.44 88 MET A C 1
ATOM 720 O O . MET A 1 88 ? 16.055 -0.084 -15.037 1.00 93.44 88 MET A O 1
ATOM 724 N N . GLU A 1 89 ? 15.844 -0.896 -12.960 1.00 93.56 89 GLU A N 1
ATOM 725 C CA . GLU A 1 89 ? 16.527 -2.152 -13.227 1.00 93.56 89 GLU A CA 1
ATOM 726 C C . GLU A 1 89 ? 15.525 -3.295 -13.401 1.00 93.56 89 GLU A C 1
ATOM 728 O O . GLU A 1 89 ? 14.644 -3.501 -12.562 1.00 93.56 89 GLU A O 1
ATOM 733 N N . GLU A 1 90 ? 15.694 -4.089 -14.461 1.00 92.62 90 GLU A N 1
ATOM 734 C CA . GLU A 1 90 ? 14.789 -5.197 -14.791 1.00 92.62 90 GLU A CA 1
ATOM 735 C C . GLU A 1 90 ? 14.692 -6.240 -13.670 1.00 92.62 90 GLU A C 1
ATOM 737 O O . GLU A 1 90 ? 13.611 -6.770 -13.403 1.00 92.62 90 GLU A O 1
ATOM 742 N N . SER A 1 91 ? 15.797 -6.470 -12.952 1.00 93.44 91 SER A N 1
ATOM 743 C CA . SER A 1 91 ? 15.873 -7.386 -11.808 1.00 93.44 91 SER A CA 1
ATOM 744 C C . SER A 1 91 ? 14.942 -6.986 -10.654 1.00 93.44 91 SER A C 1
ATOM 746 O O . SER A 1 91 ? 14.544 -7.830 -9.850 1.00 93.44 91 SER A O 1
ATOM 748 N N . GLN A 1 92 ? 14.560 -5.707 -10.577 1.00 94.44 92 GLN A N 1
ATOM 749 C CA . GLN A 1 92 ? 13.739 -5.138 -9.509 1.00 94.44 92 GLN A CA 1
ATOM 750 C C . GLN A 1 92 ? 12.278 -4.917 -9.913 1.00 94.44 92 GLN A C 1
ATOM 752 O O . GLN A 1 92 ? 11.470 -4.539 -9.063 1.00 94.44 92 GLN A O 1
ATOM 757 N N . ARG A 1 93 ? 11.895 -5.210 -11.164 1.00 93.94 93 ARG A N 1
ATOM 758 C CA . ARG A 1 93 ? 10.527 -4.990 -11.670 1.00 93.94 93 ARG A CA 1
ATOM 759 C C . ARG A 1 93 ? 9.445 -5.739 -10.899 1.00 93.94 93 ARG A C 1
ATOM 761 O O . ARG A 1 93 ? 8.301 -5.308 -10.867 1.00 93.94 93 ARG A O 1
ATOM 768 N N . TYR A 1 94 ? 9.788 -6.821 -10.198 1.00 93.31 94 TYR A N 1
ATOM 769 C CA . TYR A 1 94 ? 8.833 -7.529 -9.335 1.00 93.31 94 TYR A CA 1
ATOM 770 C C . TYR A 1 94 ? 8.263 -6.652 -8.200 1.00 93.31 94 TYR A C 1
ATOM 772 O O . TYR A 1 94 ? 7.203 -6.971 -7.652 1.00 93.31 94 TYR A O 1
ATOM 780 N N . LYS A 1 95 ? 8.963 -5.565 -7.842 1.00 93.62 95 LYS A N 1
ATOM 781 C CA . LYS A 1 95 ? 8.537 -4.577 -6.846 1.00 93.62 95 LYS A CA 1
ATOM 782 C C . LYS A 1 95 ? 7.553 -3.561 -7.412 1.00 93.62 95 LYS A C 1
ATOM 784 O O . LYS A 1 95 ? 6.876 -2.919 -6.622 1.00 93.62 95 LYS A O 1
ATOM 789 N N . GLU A 1 96 ? 7.449 -3.414 -8.731 1.00 95.38 96 GLU A N 1
ATOM 790 C CA . GLU A 1 96 ? 6.540 -2.451 -9.359 1.00 95.38 96 GLU A CA 1
ATOM 791 C C . GLU A 1 96 ? 5.092 -2.699 -8.926 1.00 95.38 96 GLU A C 1
ATOM 793 O O . GLU A 1 96 ? 4.631 -3.841 -8.824 1.00 95.38 96 GLU A O 1
ATOM 798 N N . ALA A 1 97 ? 4.389 -1.607 -8.625 1.00 95.19 97 ALA A N 1
ATOM 799 C CA . ALA A 1 97 ? 3.038 -1.592 -8.074 1.00 95.19 97 ALA A CA 1
ATOM 800 C C . ALA A 1 97 ? 2.869 -2.351 -6.740 1.00 95.19 97 ALA A C 1
ATOM 802 O O . ALA A 1 97 ? 1.745 -2.669 -6.350 1.00 95.19 97 ALA A O 1
ATOM 803 N N . ARG A 1 98 ? 3.960 -2.644 -6.018 1.00 96.69 98 ARG A N 1
ATOM 804 C CA . ARG A 1 98 ? 3.917 -3.238 -4.673 1.00 96.69 98 ARG A CA 1
ATOM 805 C C . ARG A 1 98 ? 3.999 -2.167 -3.601 1.00 96.69 98 ARG A C 1
ATOM 807 O O . ARG A 1 98 ? 4.639 -1.129 -3.785 1.00 96.69 98 ARG A O 1
ATOM 814 N N . VAL A 1 99 ? 3.367 -2.444 -2.465 1.00 97.19 99 VAL A N 1
ATOM 815 C CA . VAL A 1 99 ? 3.262 -1.501 -1.347 1.00 97.19 99 VAL A CA 1
ATOM 816 C C . VAL A 1 99 ? 4.109 -1.990 -0.183 1.00 97.19 99 VAL A C 1
ATOM 818 O O . VAL A 1 99 ? 3.974 -3.126 0.264 1.00 97.19 99 VAL A O 1
ATOM 821 N N . ILE A 1 100 ? 4.985 -1.125 0.310 1.00 96.81 100 ILE A N 1
ATOM 822 C CA . ILE A 1 100 ? 5.720 -1.304 1.556 1.00 96.81 100 ILE A CA 1
ATOM 823 C C . ILE A 1 100 ? 4.915 -0.635 2.666 1.00 96.81 100 ILE A C 1
ATOM 825 O O . ILE A 1 100 ? 4.646 0.563 2.588 1.00 96.81 100 ILE A O 1
ATOM 829 N N . LEU A 1 101 ? 4.590 -1.386 3.716 1.00 97.00 101 LEU A N 1
ATOM 830 C CA . LEU A 1 101 ? 4.045 -0.846 4.961 1.00 97.00 101 LEU A CA 1
ATOM 831 C C . LEU A 1 101 ? 5.053 -1.060 6.093 1.00 97.00 101 LEU A C 1
ATOM 833 O O . LEU A 1 101 ? 5.629 -2.143 6.240 1.00 97.00 101 LEU A O 1
ATOM 837 N N . GLU A 1 102 ? 5.300 -0.016 6.879 1.00 96.88 102 GLU A N 1
ATOM 838 C CA . GLU A 1 102 ? 6.281 -0.061 7.965 1.00 96.88 102 GLU A CA 1
ATOM 839 C C . GLU A 1 102 ? 5.661 -0.686 9.218 1.00 96.88 102 GLU A C 1
ATOM 841 O O . GLU A 1 102 ? 4.610 -0.238 9.672 1.00 96.88 102 GLU A O 1
ATOM 846 N N . LYS A 1 103 ? 6.328 -1.683 9.823 1.00 95.50 103 LYS A N 1
ATOM 847 C CA . LYS A 1 103 ? 5.794 -2.419 10.989 1.00 95.50 103 LYS A CA 1
ATOM 848 C C . LYS A 1 103 ? 5.555 -1.538 12.213 1.00 95.50 103 LYS A C 1
ATOM 850 O O . LYS A 1 103 ? 4.758 -1.892 13.063 1.00 95.50 103 LYS A O 1
ATOM 855 N N . ALA A 1 104 ? 6.241 -0.402 12.311 1.00 95.56 104 ALA A N 1
ATOM 856 C CA . ALA A 1 104 ? 6.036 0.554 13.396 1.00 95.56 104 ALA A CA 1
ATOM 857 C C . ALA A 1 104 ? 4.700 1.321 13.291 1.00 95.56 104 ALA A C 1
ATOM 859 O O . ALA A 1 104 ? 4.265 1.919 14.273 1.00 95.56 104 ALA A O 1
ATOM 860 N N . LEU A 1 105 ? 4.066 1.331 12.111 1.00 95.75 105 LEU A N 1
ATOM 861 C CA . LEU A 1 105 ? 2.904 2.170 11.775 1.00 95.75 105 LEU A CA 1
ATOM 862 C C . LEU A 1 105 ? 1.644 1.343 11.465 1.00 95.75 105 LEU A C 1
ATOM 864 O O . LEU A 1 105 ? 0.584 1.899 11.164 1.00 95.75 105 LEU A O 1
ATOM 868 N N . ILE A 1 106 ? 1.752 0.019 11.557 1.00 95.81 106 ILE A N 1
ATOM 869 C CA . ILE A 1 106 ? 0.675 -0.944 11.324 1.00 95.81 106 ILE A CA 1
ATOM 870 C C . ILE A 1 106 ? 0.617 -1.937 12.480 1.00 95.81 106 ILE A C 1
ATOM 872 O O . ILE A 1 106 ? 1.646 -2.244 13.077 1.00 95.81 106 ILE A O 1
ATOM 876 N N . ASP A 1 107 ? -0.569 -2.470 12.739 1.00 95.75 107 ASP A N 1
ATOM 877 C CA . ASP A 1 107 ? -0.784 -3.572 13.674 1.00 95.75 107 ASP A CA 1
ATOM 878 C C . ASP A 1 107 ? -1.400 -4.767 12.918 1.00 95.75 107 ASP A C 1
ATOM 880 O O . ASP A 1 107 ? -2.054 -4.595 11.884 1.00 95.75 107 ASP A O 1
ATOM 884 N N . GLU A 1 108 ? -1.152 -5.987 13.401 1.00 94.06 108 GLU A N 1
ATOM 885 C CA . GLU A 1 108 ? -1.785 -7.211 12.894 1.00 94.06 108 GLU A CA 1
ATOM 886 C C . GLU A 1 108 ? -2.902 -7.631 13.859 1.00 94.06 108 GLU A C 1
ATOM 888 O O . GLU A 1 108 ? -2.659 -7.769 15.056 1.00 94.06 108 GLU A O 1
ATOM 893 N N . GLU A 1 109 ? -4.104 -7.856 13.338 1.00 92.50 109 GLU A N 1
ATOM 894 C CA . GLU A 1 109 ? -5.288 -8.274 14.097 1.00 92.50 109 GLU A CA 1
ATOM 895 C C . GLU A 1 109 ? -5.836 -9.579 13.499 1.00 92.50 109 GLU A C 1
ATOM 897 O O . GLU A 1 109 ? -5.769 -9.806 12.283 1.00 92.50 109 GLU A O 1
ATOM 902 N N . ASP A 1 110 ? -6.395 -10.445 14.344 1.00 88.19 110 ASP A N 1
ATOM 903 C CA . ASP A 1 110 ? -7.099 -11.635 13.871 1.00 88.19 110 ASP A CA 1
ATOM 904 C C . ASP A 1 110 ? -8.466 -11.222 13.303 1.00 88.19 110 ASP A C 1
ATOM 906 O O . ASP A 1 110 ? -9.243 -10.500 13.933 1.00 88.19 110 ASP A O 1
ATOM 910 N N . GLY A 1 111 ? -8.747 -11.652 12.076 1.00 81.69 111 GLY A N 1
ATOM 911 C CA . GLY A 1 111 ? -10.039 -11.432 11.441 1.00 81.69 111 GLY A CA 1
ATOM 912 C C . GLY A 1 111 ? -11.106 -12.387 11.969 1.00 81.69 111 GLY A C 1
ATOM 913 O O . GLY A 1 111 ? -10.827 -13.340 12.698 1.00 81.69 111 GLY A O 1
ATOM 914 N N . PHE A 1 112 ? -12.358 -12.146 11.582 1.00 74.38 112 PHE A N 1
ATOM 915 C CA . PHE A 1 112 ? -13.445 -13.050 11.941 1.00 74.38 112 PHE A CA 1
ATOM 916 C C . PHE A 1 112 ? -13.398 -14.294 11.047 1.00 74.38 112 PHE A C 1
ATOM 918 O O . PHE A 1 112 ? -13.504 -14.153 9.827 1.00 74.38 112 PHE A O 1
ATOM 925 N N . PRO A 1 113 ? -13.257 -15.506 11.616 1.00 67.94 113 PRO A N 1
ATOM 926 C CA . PRO A 1 113 ? -13.407 -16.723 10.841 1.00 67.94 113 PRO A CA 1
ATOM 927 C C . PRO A 1 113 ? -14.858 -16.836 10.382 1.00 67.94 113 PRO A C 1
ATOM 929 O O . PRO A 1 113 ? -15.785 -16.631 11.172 1.00 67.94 113 PRO A O 1
ATOM 932 N N . ASP A 1 114 ? -15.063 -17.197 9.117 1.00 69.12 114 ASP A N 1
ATOM 933 C CA . ASP A 1 114 ? -16.400 -17.530 8.649 1.00 69.12 114 ASP A CA 1
ATOM 934 C C . ASP A 1 114 ? -16.972 -18.656 9.528 1.00 69.12 114 ASP A C 1
ATOM 936 O O . ASP A 1 114 ? -16.300 -19.675 9.742 1.00 69.12 114 ASP A O 1
ATOM 940 N N . PRO A 1 115 ? -18.221 -18.538 10.016 1.00 67.38 115 PRO A N 1
ATOM 941 C CA . PRO A 1 115 ? -18.838 -19.548 10.879 1.00 67.38 115 PRO A CA 1
ATOM 942 C C . PRO A 1 115 ? -18.951 -20.936 10.218 1.00 67.38 115 PRO A C 1
ATOM 944 O O . PRO A 1 115 ? -19.247 -21.917 10.895 1.00 67.38 115 PRO A O 1
ATOM 947 N N . GLY A 1 116 ? -18.688 -21.039 8.909 1.00 65.56 116 GLY A N 1
ATOM 948 C CA . GLY A 1 116 ? -18.617 -22.292 8.158 1.00 65.56 116 GLY A CA 1
ATOM 949 C C . GLY A 1 116 ? -17.293 -23.062 8.264 1.00 65.56 116 GLY A C 1
ATOM 950 O O . GLY A 1 116 ? -17.202 -24.151 7.704 1.00 65.56 116 GLY A O 1
ATOM 951 N N . GLY A 1 117 ? -16.261 -22.544 8.945 1.00 55.28 117 GLY A N 1
ATOM 952 C CA . GLY A 1 117 ? -15.030 -23.298 9.226 1.00 55.28 117 GLY A CA 1
ATOM 953 C C . GLY A 1 117 ? -14.216 -23.721 7.994 1.00 55.28 117 GLY A C 1
ATOM 954 O O . GLY A 1 117 ? -13.368 -24.614 8.093 1.00 55.28 117 GLY A O 1
ATOM 955 N N . ALA A 1 118 ? -14.445 -23.100 6.834 1.00 57.41 118 ALA A N 1
ATOM 956 C CA . ALA A 1 118 ? -13.602 -23.305 5.668 1.00 57.41 118 ALA A CA 1
ATOM 957 C C . ALA A 1 118 ? -12.239 -22.659 5.950 1.00 57.41 118 ALA A C 1
ATOM 959 O O . ALA A 1 118 ? -12.078 -21.446 5.880 1.00 57.41 118 ALA A O 1
ATOM 960 N N . LYS A 1 119 ? -11.252 -23.478 6.325 1.00 58.06 119 LYS A N 1
ATOM 961 C CA . LYS A 1 119 ? -9.848 -23.059 6.369 1.00 58.06 119 LYS A CA 1
ATOM 962 C C . LYS A 1 119 ? -9.501 -22.484 4.994 1.00 58.06 119 LYS A C 1
ATOM 964 O O . LYS A 1 119 ? -9.573 -23.228 4.016 1.00 58.06 119 LYS A O 1
ATOM 969 N N . GLU A 1 120 ? -9.154 -21.194 4.935 1.00 54.97 120 GLU A N 1
ATOM 970 C CA . GLU A 1 120 ? -8.620 -20.528 3.740 1.00 54.97 120 GLU A CA 1
ATOM 971 C C . GLU A 1 120 ? -7.392 -21.314 3.265 1.00 54.97 120 GLU A C 1
ATOM 973 O O . GLU A 1 120 ? -6.272 -21.134 3.741 1.00 54.97 120 GLU A O 1
ATOM 978 N N . THR A 1 121 ? -7.614 -22.270 2.371 1.00 50.72 121 THR A N 1
ATOM 979 C CA . THR A 1 121 ? -6.535 -22.975 1.698 1.00 50.72 121 THR A CA 1
ATOM 980 C C . THR A 1 121 ? -6.192 -22.090 0.515 1.00 50.72 121 THR A C 1
ATOM 982 O O . THR A 1 121 ? -7.049 -21.832 -0.325 1.00 50.72 121 THR A O 1
ATOM 985 N N . HIS A 1 122 ? -4.958 -21.593 0.475 1.00 62.31 122 HIS A N 1
ATOM 986 C CA . HIS A 1 122 ? -4.358 -20.848 -0.640 1.00 62.31 122 HIS A CA 1
ATOM 987 C C . HIS A 1 122 ? -4.212 -21.730 -1.907 1.00 62.31 122 HIS A C 1
ATOM 989 O O . HIS A 1 122 ? -3.213 -21.662 -2.620 1.00 62.31 122 HIS A O 1
ATOM 995 N N . GLU A 1 123 ? -5.174 -22.607 -2.183 1.00 50.56 123 GLU A N 1
ATOM 996 C CA . GLU A 1 123 ? -5.185 -23.436 -3.376 1.00 50.56 123 GLU A CA 1
ATOM 997 C C . GLU A 1 123 ? -5.730 -22.570 -4.512 1.00 50.56 123 GLU A C 1
ATOM 999 O O . GLU A 1 123 ? -6.876 -22.114 -4.474 1.00 50.56 123 GLU A O 1
ATOM 1004 N N . GLN A 1 124 ? -4.883 -22.287 -5.505 1.00 50.25 124 GLN A N 1
ATOM 1005 C CA . GLN A 1 124 ? -5.322 -21.646 -6.740 1.00 50.25 124 GLN A CA 1
ATOM 1006 C C . GLN A 1 124 ? -6.568 -22.376 -7.265 1.00 50.25 124 GLN A C 1
ATOM 1008 O O . GLN A 1 124 ? -6.569 -23.612 -7.279 1.00 50.25 124 GLN A O 1
ATOM 1013 N N . PRO A 1 125 ? -7.616 -21.657 -7.715 1.00 60.16 125 PRO A N 1
ATOM 1014 C CA . PRO A 1 125 ? -8.7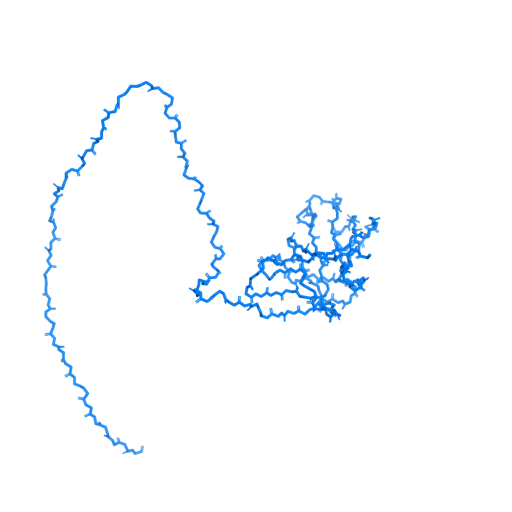27 -22.312 -8.385 1.00 60.16 125 PRO A CA 1
ATOM 1015 C C . PRO A 1 125 ? -8.154 -23.161 -9.527 1.00 60.16 125 PRO A C 1
ATOM 1017 O O . PRO A 1 125 ? -7.259 -22.679 -10.235 1.00 60.16 125 PRO A O 1
ATOM 1020 N N . PRO A 1 126 ? -8.602 -24.422 -9.682 1.00 55.88 126 PRO A N 1
ATOM 1021 C CA . PRO A 1 126 ? -8.076 -25.296 -10.716 1.00 55.88 126 PRO A CA 1
ATOM 1022 C C . PRO A 1 126 ? -8.163 -24.564 -12.059 1.00 55.88 126 PRO A C 1
ATOM 1024 O O . PRO A 1 126 ? -9.168 -23.882 -12.305 1.00 55.88 126 PRO A O 1
ATOM 1027 N N . PRO A 1 127 ? -7.121 -24.652 -12.908 1.00 59.22 127 PRO A N 1
ATOM 1028 C CA . PRO A 1 127 ? -7.160 -24.023 -14.218 1.00 59.22 127 PRO A CA 1
ATOM 1029 C C . PRO A 1 127 ? -8.458 -24.435 -14.922 1.00 59.22 127 PRO A C 1
ATOM 1031 O O . PRO A 1 127 ? -8.886 -25.588 -14.774 1.00 59.22 127 PRO A O 1
ATOM 1034 N N . PRO A 1 128 ? -9.116 -23.509 -15.647 1.00 63.50 128 PRO A N 1
ATOM 1035 C CA . PRO A 1 128 ? -10.344 -23.838 -16.347 1.00 63.50 128 PRO A CA 1
ATOM 1036 C C . PRO A 1 128 ? -10.095 -25.071 -17.222 1.00 63.50 128 PRO A C 1
ATOM 1038 O O . PRO A 1 128 ? -9.010 -25.186 -17.807 1.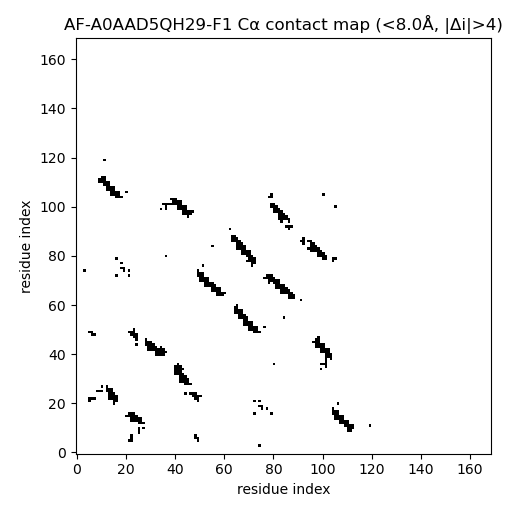00 63.50 128 PRO A O 1
ATOM 1041 N N . PRO A 1 129 ? -11.058 -26.005 -17.307 1.00 63.91 129 PRO A N 1
ATOM 1042 C CA . PRO A 1 129 ? -10.896 -27.171 -18.155 1.00 63.91 129 PRO A CA 1
ATOM 1043 C C . PRO A 1 129 ? -10.576 -26.697 -19.573 1.00 63.91 129 PRO A C 1
ATOM 1045 O O . PRO A 1 129 ? -11.283 -25.855 -20.131 1.00 63.91 129 PRO A O 1
ATOM 1048 N N . ILE A 1 130 ? -9.480 -27.212 -20.134 1.00 64.81 130 ILE A N 1
ATOM 1049 C CA . ILE A 1 130 ? -9.110 -26.955 -21.523 1.00 64.81 130 ILE A CA 1
ATOM 1050 C C . ILE A 1 130 ? -10.240 -27.539 -22.368 1.00 64.81 130 ILE A C 1
ATOM 1052 O O . ILE A 1 130 ? -10.401 -28.756 -22.447 1.00 64.81 130 ILE A O 1
ATOM 1056 N N . TYR A 1 131 ? -11.069 -26.674 -22.947 1.00 57.25 131 TYR A N 1
ATOM 1057 C CA . TYR A 1 131 ? -12.079 -27.111 -23.892 1.00 57.25 131 TYR A CA 1
ATOM 1058 C C . TYR A 1 131 ? -11.377 -27.327 -25.233 1.00 57.25 131 TYR A C 1
ATOM 1060 O O . TYR A 1 131 ? -10.934 -26.383 -25.884 1.00 57.25 131 TYR A O 1
ATOM 1068 N N . GLU A 1 132 ? -11.235 -28.585 -25.645 1.00 58.75 132 GLU A N 1
ATOM 1069 C CA . GLU A 1 132 ? -10.882 -28.880 -27.028 1.00 58.75 132 GLU A CA 1
ATOM 1070 C C . GLU A 1 132 ? -12.073 -28.475 -27.899 1.00 58.75 132 GLU A C 1
ATOM 1072 O O . GLU A 1 132 ? -13.124 -29.123 -27.912 1.00 58.75 132 GLU A O 1
ATOM 1077 N N . THR A 1 133 ? -11.942 -27.364 -28.621 1.00 60.69 133 THR A N 1
ATOM 1078 C CA . THR A 1 133 ? -12.831 -27.051 -29.735 1.00 60.69 133 THR A CA 1
ATOM 1079 C C . THR A 1 133 ? -12.631 -28.109 -30.807 1.00 60.69 133 THR A C 1
ATOM 1081 O O . THR A 1 133 ? -11.771 -27.992 -31.676 1.00 60.69 133 THR A O 1
ATOM 1084 N N . PHE A 1 134 ? -13.470 -29.145 -30.776 1.00 47.81 134 PHE A N 1
ATOM 1085 C CA . PHE A 1 134 ? -13.657 -30.040 -31.911 1.00 47.81 134 PHE A CA 1
ATOM 1086 C C . PHE A 1 134 ? -14.316 -29.255 -33.048 1.00 47.81 134 PHE A C 1
ATOM 1088 O O . PHE A 1 134 ? -15.531 -29.269 -33.258 1.00 47.81 134 PHE A O 1
ATOM 1095 N N . GLY A 1 135 ? -13.487 -28.534 -33.798 1.00 50.88 135 GLY A N 1
ATOM 1096 C CA . GLY A 1 135 ? -13.827 -28.063 -35.123 1.00 50.88 135 GLY A CA 1
ATOM 1097 C C . GLY A 1 135 ? -14.055 -29.271 -36.024 1.00 50.88 135 GLY A C 1
ATOM 1098 O O . GLY A 1 135 ? -13.105 -29.851 -36.533 1.00 50.88 135 GLY A O 1
ATOM 1099 N N . GLY A 1 136 ? -15.318 -29.651 -36.234 1.00 50.00 136 GLY A N 1
ATOM 1100 C CA . GLY A 1 136 ? -15.674 -30.560 -37.322 1.00 50.00 136 GLY A CA 1
ATOM 1101 C C . GLY A 1 136 ? -16.786 -31.560 -37.029 1.00 50.00 136 GLY A C 1
ATOM 1102 O O . GLY A 1 136 ? -16.533 -32.677 -36.610 1.00 50.00 136 GLY A O 1
ATOM 1103 N N . ARG A 1 137 ? -18.011 -31.175 -37.402 1.00 53.19 137 ARG A N 1
ATOM 1104 C CA . ARG A 1 137 ? -19.049 -32.014 -38.039 1.00 53.19 137 ARG A CA 1
ATOM 1105 C C . ARG A 1 137 ? -19.380 -33.400 -37.431 1.00 53.19 137 ARG A C 1
ATOM 1107 O O . ARG A 1 137 ? -18.707 -34.387 -37.701 1.00 53.19 137 ARG A O 1
ATOM 1114 N N . ARG A 1 138 ? -20.642 -33.468 -36.970 1.00 49.88 138 ARG A N 1
ATOM 1115 C CA . ARG A 1 138 ? -21.597 -34.607 -36.966 1.00 49.88 138 ARG A CA 1
ATOM 1116 C C . ARG A 1 138 ? -21.544 -35.581 -35.780 1.00 49.88 138 ARG A C 1
ATOM 1118 O O . ARG A 1 138 ? -20.633 -36.384 -35.660 1.00 49.88 138 ARG A O 1
ATOM 1125 N N . GLY A 1 139 ? -22.675 -35.638 -35.067 1.00 41.53 139 GLY A N 1
ATOM 1126 C CA . GLY A 1 139 ? -23.203 -36.875 -34.482 1.00 41.53 139 GLY A CA 1
ATOM 1127 C C . GLY A 1 139 ? -23.301 -36.886 -32.959 1.00 41.53 139 GLY A C 1
ATOM 1128 O O . GLY A 1 139 ? -22.331 -37.168 -32.270 1.00 41.53 139 GLY A O 1
ATOM 1129 N N . ILE A 1 140 ? -24.510 -36.669 -32.436 1.00 50.00 140 ILE A N 1
ATOM 1130 C CA . ILE A 1 140 ? -24.854 -36.983 -31.045 1.00 50.00 140 ILE A CA 1
ATOM 1131 C C . ILE A 1 140 ? -24.888 -38.509 -30.908 1.00 50.00 140 ILE A C 1
ATOM 1133 O O . ILE A 1 140 ? -25.743 -39.161 -31.509 1.00 50.00 140 ILE A O 1
ATOM 1137 N N . ARG A 1 141 ? -23.992 -39.080 -30.096 1.00 48.22 141 ARG A N 1
ATOM 1138 C CA . ARG A 1 141 ? -24.185 -40.403 -29.485 1.00 48.22 141 ARG A CA 1
ATOM 1139 C C . ARG A 1 141 ? -23.622 -40.414 -28.061 1.00 48.22 141 ARG A C 1
ATOM 1141 O O . ARG A 1 141 ? -22.404 -4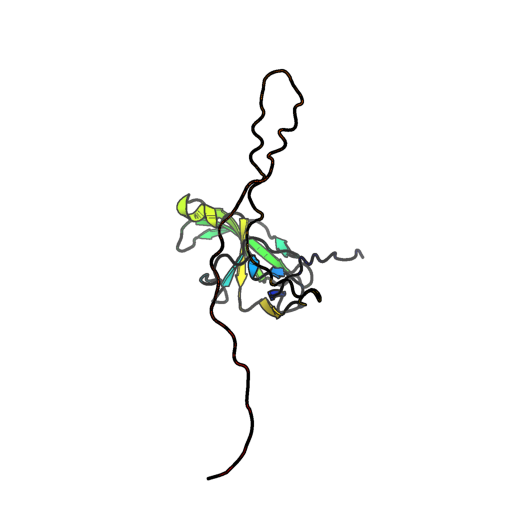0.365 -27.909 1.00 48.22 141 ARG A O 1
ATOM 1148 N N . PRO A 1 142 ? -24.457 -40.529 -27.016 1.00 40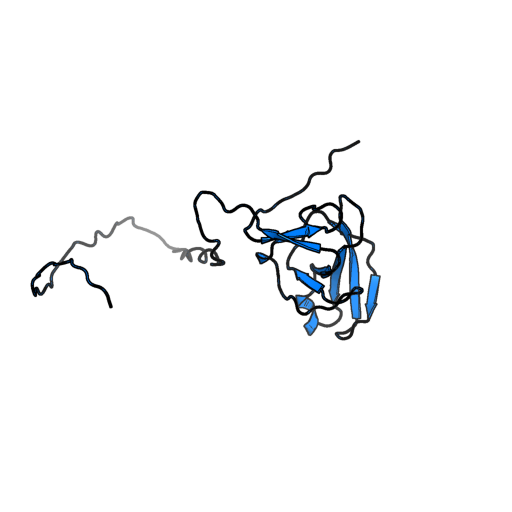.53 142 PRO A N 1
ATOM 1149 C CA . PRO A 1 142 ? -23.954 -40.849 -25.690 1.00 40.53 142 PRO A CA 1
ATOM 1150 C C . PRO A 1 142 ? -23.475 -42.305 -25.690 1.00 40.53 142 PRO A C 1
ATOM 1152 O O . PRO A 1 142 ? -24.256 -43.233 -25.915 1.00 40.53 142 PRO A O 1
ATOM 1155 N N . ARG A 1 143 ? -22.176 -42.522 -25.460 1.00 44.41 143 ARG A N 1
ATOM 1156 C CA . ARG A 1 143 ? -21.648 -43.863 -25.202 1.00 44.41 143 ARG A CA 1
ATOM 1157 C C . ARG A 1 143 ? -21.910 -44.195 -23.736 1.00 44.41 143 ARG A C 1
ATOM 1159 O O . ARG A 1 143 ? -21.183 -43.761 -22.851 1.00 44.41 143 ARG A O 1
ATOM 1166 N N . VAL A 1 144 ? -22.967 -44.965 -23.499 1.00 48.66 144 VAL A N 1
ATOM 1167 C CA . VAL A 1 144 ? -23.174 -45.695 -22.247 1.00 48.66 144 VAL A CA 1
ATOM 1168 C C . VAL A 1 144 ? -21.998 -46.663 -22.090 1.00 48.66 144 VAL A C 1
ATOM 1170 O O . VAL A 1 144 ? -21.872 -47.595 -22.885 1.00 48.66 144 VAL A O 1
ATOM 1173 N N . LEU A 1 145 ? -21.120 -46.450 -21.105 1.00 48.31 145 LEU A N 1
ATOM 1174 C CA . LEU A 1 145 ? -20.222 -47.512 -20.651 1.00 48.31 145 LEU A CA 1
ATOM 1175 C C . LEU A 1 145 ? -20.949 -48.335 -19.585 1.00 48.31 145 LEU A C 1
ATOM 1177 O O . LEU A 1 145 ? -21.168 -47.907 -18.455 1.00 48.31 145 LEU A O 1
ATOM 1181 N N . SER A 1 146 ? -21.358 -49.523 -20.011 1.00 41.06 146 SER A N 1
ATOM 1182 C CA . SER A 1 146 ? -21.915 -50.606 -19.216 1.00 41.06 146 SER A CA 1
ATOM 1183 C C . SER A 1 146 ? -20.893 -51.189 -18.234 1.00 41.06 146 SER A C 1
ATOM 1185 O O . SER A 1 146 ? -19.734 -51.408 -18.583 1.00 41.06 146 SER A O 1
ATOM 1187 N N . LYS A 1 147 ? -21.378 -51.491 -17.024 1.00 44.56 147 LYS A N 1
ATOM 1188 C CA . LYS A 1 147 ? -20.744 -52.302 -15.970 1.00 44.56 147 LYS A CA 1
ATOM 1189 C C . LYS A 1 147 ? -20.156 -53.622 -16.480 1.00 44.56 147 LYS A C 1
ATOM 1191 O O . LYS A 1 147 ? -20.826 -54.301 -17.241 1.00 44.56 147 LYS A O 1
ATOM 1196 N N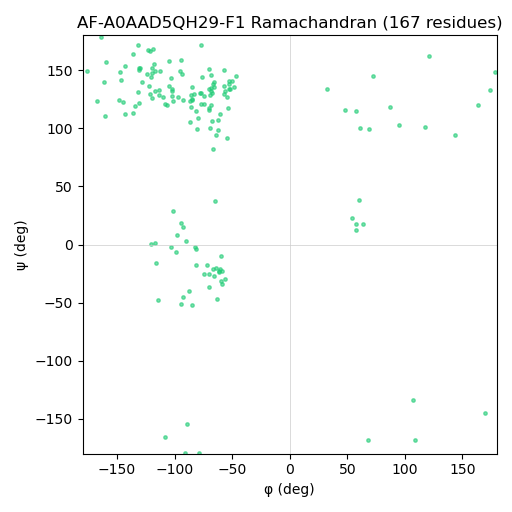 . THR A 1 148 ? -19.033 -54.025 -15.880 1.00 34.09 148 THR A N 1
ATOM 1197 C CA . THR A 1 148 ? -18.632 -55.386 -15.429 1.00 34.09 148 THR A CA 1
ATOM 1198 C C . THR A 1 148 ? -17.213 -55.251 -14.855 1.00 34.09 148 THR A C 1
ATOM 1200 O O . THR A 1 148 ? -16.449 -54.460 -15.387 1.00 34.09 148 THR A O 1
ATOM 1203 N N . SER A 1 149 ? -16.695 -55.966 -13.863 1.00 35.62 149 SER A N 1
ATOM 1204 C CA . SER A 1 149 ? -17.161 -56.923 -12.860 1.00 35.62 149 SER A CA 1
ATOM 1205 C C . SER A 1 149 ? -15.916 -57.233 -12.002 1.00 35.62 149 SER A C 1
ATOM 1207 O O . SER A 1 149 ? -14.807 -57.272 -12.529 1.00 35.62 149 SER A O 1
ATOM 1209 N N . SER A 1 150 ? -16.123 -57.531 -10.718 1.00 36.22 150 SER A N 1
ATOM 1210 C CA . SER A 1 150 ? -15.319 -58.454 -9.893 1.00 36.22 150 SER A CA 1
ATOM 1211 C C . SER A 1 150 ? -13.803 -58.231 -9.703 1.00 36.22 150 SER A C 1
ATOM 1213 O O . SER A 1 150 ? -13.001 -58.566 -10.574 1.00 36.22 150 SER A O 1
ATOM 1215 N N . ARG A 1 151 ? -13.396 -57.953 -8.456 1.00 36.09 151 ARG A N 1
ATOM 1216 C CA . ARG A 1 151 ? -12.804 -58.993 -7.584 1.00 36.09 151 ARG A CA 1
ATOM 1217 C C . ARG A 1 151 ? -12.695 -58.533 -6.125 1.00 36.09 151 ARG A C 1
ATOM 1219 O O . ARG A 1 151 ? -12.079 -57.521 -5.823 1.00 36.09 151 ARG A O 1
ATOM 1226 N N . ILE A 1 152 ? -13.307 -59.335 -5.259 1.00 45.38 152 ILE A N 1
ATOM 1227 C CA . ILE A 1 152 ? -13.113 -59.414 -3.804 1.00 45.38 152 ILE A CA 1
ATOM 1228 C C . ILE A 1 152 ? -12.071 -60.527 -3.561 1.00 45.38 152 ILE A C 1
ATOM 1230 O O . ILE A 1 152 ? -12.027 -61.481 -4.344 1.00 45.38 152 ILE A O 1
ATOM 1234 N N . PRO A 1 153 ? -11.223 -60.413 -2.528 1.00 42.62 153 PRO A N 1
ATOM 1235 C CA . PRO A 1 153 ? -11.324 -61.329 -1.377 1.00 42.62 153 PRO A CA 1
ATOM 1236 C C . PRO A 1 153 ? -11.307 -60.516 -0.058 1.00 42.62 153 PRO A C 1
ATOM 1238 O O . PRO A 1 153 ? -10.491 -59.616 0.101 1.00 42.62 153 PRO A O 1
ATOM 1241 N N . ASN A 1 154 ? -12.323 -60.598 0.818 1.00 38.66 154 ASN A N 1
ATOM 1242 C CA . ASN A 1 154 ? -12.475 -61.543 1.945 1.00 38.66 154 ASN A CA 1
ATOM 1243 C C . ASN A 1 154 ? -11.133 -61.946 2.583 1.00 38.66 154 ASN A C 1
ATOM 1245 O O . ASN A 1 154 ? -10.229 -62.369 1.882 1.00 38.66 154 ASN A O 1
ATOM 1249 N N . SER A 1 155 ? -10.921 -61.966 3.893 1.00 38.22 155 SER A N 1
ATOM 1250 C CA . SER A 1 155 ? -11.743 -61.714 5.079 1.00 38.22 155 SER A CA 1
ATOM 1251 C C . SER A 1 155 ? -10.843 -62.092 6.256 1.00 38.22 155 SER A C 1
ATOM 1253 O O . SER A 1 155 ? -10.318 -63.196 6.212 1.00 38.22 155 SER A O 1
ATOM 1255 N N . HIS A 1 156 ? -10.728 -61.291 7.315 1.00 39.56 156 HIS A N 1
ATOM 1256 C CA . HIS A 1 156 ? -10.538 -61.841 8.662 1.00 39.56 156 HIS A CA 1
ATOM 1257 C C . HIS A 1 156 ? -11.270 -60.959 9.683 1.00 39.56 156 HIS A C 1
ATOM 1259 O O . HIS A 1 156 ? -11.093 -59.745 9.734 1.00 39.56 156 HIS A O 1
ATOM 1265 N N . GLN A 1 157 ? -12.168 -61.629 10.408 1.00 42.12 157 GLN A N 1
ATOM 1266 C CA . GLN A 1 157 ? -13.005 -61.193 11.532 1.00 42.12 157 GLN A CA 1
ATOM 1267 C C . GLN A 1 157 ? -12.146 -60.522 12.620 1.00 42.12 157 GLN A C 1
ATOM 1269 O O . GLN A 1 157 ? -11.023 -60.944 12.861 1.00 42.12 157 GLN A O 1
ATOM 1274 N N . ALA A 1 158 ? -12.526 -59.372 13.178 1.00 38.19 158 ALA A N 1
ATOM 1275 C CA . ALA A 1 158 ? -13.593 -59.147 14.160 1.00 38.19 158 ALA A CA 1
ATOM 1276 C C . ALA A 1 158 ? -13.389 -59.897 15.490 1.00 38.19 158 ALA A C 1
ATOM 1278 O O . ALA A 1 158 ? -13.793 -61.043 15.620 1.00 38.19 158 ALA A O 1
ATOM 1279 N N . THR A 1 159 ? -12.894 -59.173 16.497 1.00 36.72 159 THR A N 1
ATOM 1280 C CA . THR A 1 159 ? -13.300 -59.313 17.906 1.00 36.72 159 THR A CA 1
ATOM 1281 C C . THR A 1 159 ? -13.181 -57.945 18.578 1.00 36.72 159 THR A C 1
ATOM 1283 O O . THR A 1 159 ? -12.136 -57.303 18.499 1.00 36.72 159 THR A O 1
ATOM 1286 N N . GLN A 1 160 ? -14.288 -57.479 19.163 1.00 45.09 160 GLN A N 1
ATOM 1287 C CA . GLN A 1 160 ? -14.388 -56.244 19.947 1.00 45.09 160 GLN A CA 1
ATOM 1288 C C . GLN A 1 160 ? -14.074 -56.495 21.454 1.00 45.09 160 GLN A C 1
ATOM 1290 O O . GLN A 1 160 ? -13.305 -57.410 21.733 1.00 45.09 160 GLN A O 1
ATOM 1295 N N . PRO A 1 161 ? -14.568 -55.704 22.438 1.00 50.09 161 PRO A N 1
ATOM 1296 C CA . PRO A 1 161 ? -13.745 -54.778 23.216 1.00 50.09 161 PRO A CA 1
ATOM 1297 C C . PRO A 1 161 ? -13.734 -55.109 24.725 1.00 50.09 161 PRO A C 1
ATOM 1299 O O . PRO A 1 161 ? -14.588 -55.838 25.219 1.00 50.09 161 PRO A O 1
ATOM 1302 N N . SER A 1 162 ? -12.835 -54.498 25.500 1.00 36.78 162 SER A N 1
ATOM 1303 C CA . SER A 1 162 ? -13.011 -54.404 26.959 1.00 36.78 162 SER A CA 1
ATOM 1304 C C . SER A 1 162 ? -12.159 -53.290 27.574 1.00 36.78 162 SER A C 1
ATOM 1306 O O . SER A 1 162 ? -10.938 -53.393 27.653 1.00 36.78 162 SER A O 1
ATOM 1308 N N . SER A 1 163 ? -12.811 -52.230 28.037 1.00 41.12 163 SER A N 1
ATOM 1309 C CA . SER A 1 163 ? -12.440 -51.496 29.260 1.00 41.12 163 SER A CA 1
ATOM 1310 C C . SER A 1 163 ? -13.217 -52.123 30.446 1.00 41.12 163 SER A C 1
ATOM 1312 O O . SER A 1 163 ? -14.020 -53.022 30.175 1.00 41.12 163 SER A O 1
ATOM 1314 N N . PRO A 1 164 ? -13.129 -51.686 31.729 1.00 55.50 164 PRO A N 1
ATOM 1315 C CA . PRO A 1 164 ? -12.194 -50.797 32.460 1.00 55.50 164 PRO A CA 1
ATOM 1316 C C . PRO A 1 164 ? -11.693 -51.401 33.817 1.00 55.50 164 PRO A C 1
ATOM 1318 O O . PRO A 1 164 ? -12.260 -52.387 34.266 1.00 55.50 164 PRO A O 1
ATOM 1321 N N . THR A 1 165 ? -10.706 -50.796 34.513 1.00 42.97 165 THR A N 1
ATOM 1322 C CA . THR A 1 165 ? -10.538 -50.613 36.007 1.00 42.97 165 THR A CA 1
ATOM 1323 C C . THR A 1 165 ? -9.071 -50.235 36.335 1.00 42.97 165 THR A C 1
ATOM 1325 O O . THR A 1 165 ? -8.167 -50.810 35.751 1.00 42.97 165 THR A O 1
ATOM 1328 N N . LYS A 1 166 ? -8.789 -49.068 36.9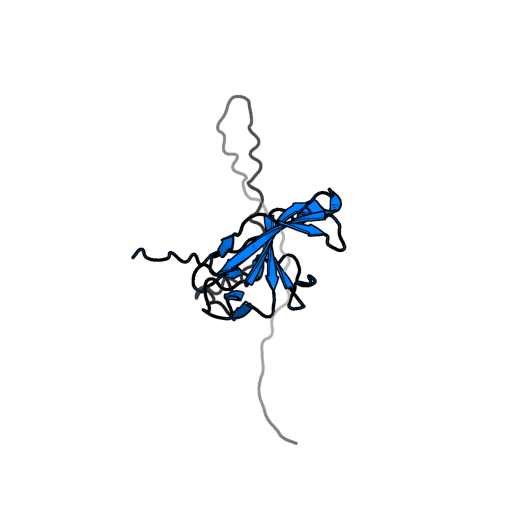47 1.00 43.47 166 LYS A N 1
ATOM 1329 C CA . LYS A 1 166 ? -8.608 -48.718 38.387 1.00 43.47 166 LYS A CA 1
ATOM 1330 C C . LYS A 1 166 ? -7.301 -49.213 39.056 1.00 43.47 166 LYS A C 1
ATOM 1332 O O . LYS A 1 166 ? -6.883 -50.330 38.821 1.00 43.47 166 LYS A O 1
ATOM 1337 N N . GLU A 1 167 ? -6.804 -48.360 39.969 1.00 38.94 167 GLU A N 1
ATOM 1338 C CA . GLU A 1 167 ? -5.700 -48.493 40.960 1.00 38.94 167 GLU A CA 1
ATOM 1339 C C . GLU A 1 167 ? -4.329 -47.958 40.502 1.00 38.94 167 GLU A C 1
ATOM 1341 O O . GLU A 1 167 ? -3.748 -48.439 39.541 1.00 38.94 167 GLU A O 1
ATOM 1346 N N . LEU A 1 168 ? -3.897 -46.772 40.956 1.00 44.66 168 LEU A N 1
ATOM 1347 C CA . LEU A 1 168 ? -3.397 -46.369 42.289 1.00 44.66 168 LEU A CA 1
ATOM 1348 C C . LEU A 1 168 ? -2.028 -46.988 42.614 1.00 44.66 168 LEU A C 1
ATOM 1350 O O . LEU A 1 168 ? -1.948 -48.128 43.059 1.00 44.66 168 LEU A O 1
ATOM 1354 N N . SER A 1 169 ? -0.972 -46.193 42.434 1.00 47.59 169 SER A N 1
ATOM 1355 C CA . SER A 1 169 ? 0.246 -46.119 43.261 1.00 47.59 169 SER A CA 1
ATOM 1356 C C . SER A 1 169 ? 1.018 -44.861 42.880 1.00 47.59 169 SER A C 1
ATOM 1358 O O . SER A 1 169 ? 1.115 -44.597 41.660 1.00 47.59 169 SER A O 1
#

Radius of gyration: 28.12 Å; Cα contacts (8 Å, |Δi|>4): 270; chains: 1; bounding box: 46×78×81 Å

InterPro domains:
  IPR004910 Yippee/Mis18/Cereblon [PF03226] (16-106)
  IPR034751 Yippee domain [PS51792] (13-110)
  IPR039058 Yippee family [PTHR13848] (1-109)

Mean predicted aligned error: 15.55 Å

Sequence (169 aa):
MGRVFIENHGGLRLVVCRFCRTYLTNRSELISSRFQGSSGSAMLFHRAWNLDYSEAQHRDMMTGKHIVRDVKCRVCHERVGWMYEFAMEESQRYKEARVILEKALIDEEDGFPDPGGAKETHEQPPPPPIYETFGGRRGIRPRVLSKTSSRIPNSHQATQPSSPTKELS

Organism: Parelaphostrongylus tenuis (NCBI:txid148309)